Protein AF-A0A7K1B017-F1 (afdb_monomer_lite)

Radius of gyration: 17.47 Å; chains: 1; bounding box: 41×35×46 Å

pLDDT: mean 82.14, std 10.31, range [53.19, 94.06]

Sequence (162 aa):
MKRRLVSIPGLILGAIILTTLIPIWFPLVILIDLCRRQFRLPLLRLLSFAVCWVWLETAGVLGAFLLWLTGQRKNLSRHYALQRWWAARLLGALGKTCGIRVEVVNIESLSSGPVLMFARHASLADSLVSAYVVTTLAQMNPRYVLKRELLADPCLDVVGQR

Secondary structure (DSSP, 8-state):
-TTHHHHHHHHHHHHHHHHHTHHHHHHHHHHHHHHTT-TT-HHHHHHHHHHHHHHHHHHHHHHHHHHHHTTGGG-HHHHHHHHHHHHHHHHHHHHHHH------S-GGGS-SS--------SSHHHHHHHHHIIIIIS---------TTGGGSHHHHHHTT-

Foldseek 3Di:
DVLLVCLLVVLVVQLCVLVVCCVPVVVVLVVVCVVVVNPVSQVNLVSQLVNQLSVLLNVLLVQLVVCVVVVVPVVLVSLLVSLQVSLVSSVVSCCVRVVDDDDDDPLVVLDPDDDDDDDDDDDPVSVSSVSNSQCPVVVHRDADPDDPVNCSRVSCVSRNHD

Structure (mmCIF, N/CA/C/O backbone):
data_AF-A0A7K1B017-F1
#
_entry.id   AF-A0A7K1B017-F1
#
loop_
_atom_site.group_PDB
_atom_site.id
_atom_site.type_symbol
_atom_site.label_atom_id
_atom_site.label_alt_id
_atom_site.label_comp_id
_atom_site.label_asym_id
_atom_site.label_entity_id
_atom_site.label_seq_id
_atom_site.pdbx_PDB_ins_code
_atom_site.Cartn_x
_atom_site.Cartn_y
_atom_site.Cartn_z
_atom_site.occupancy
_atom_site.B_iso_or_equiv
_atom_site.auth_seq_id
_atom_site.auth_comp_id
_atom_site.auth_asym_id
_atom_site.auth_atom_id
_atom_site.pdbx_PDB_model_num
ATOM 1 N N . MET A 1 1 ? 9.234 0.698 19.980 1.00 53.19 1 MET A N 1
ATOM 2 C CA . MET A 1 1 ? 9.805 2.034 19.677 1.00 53.19 1 MET A CA 1
ATOM 3 C C . MET A 1 1 ? 11.008 1.978 18.732 1.00 53.19 1 MET A C 1
ATOM 5 O O . MET A 1 1 ? 10.949 2.663 17.724 1.00 53.19 1 MET A O 1
ATOM 9 N N . LYS A 1 2 ? 12.034 1.133 18.958 1.00 53.72 2 LYS A N 1
ATOM 10 C CA . LYS A 1 2 ? 13.220 1.033 18.068 1.00 53.72 2 LYS A CA 1
ATOM 11 C C . LYS A 1 2 ? 12.904 0.776 16.579 1.00 53.72 2 LYS A C 1
ATOM 13 O O . LYS A 1 2 ? 13.547 1.360 15.725 1.00 53.72 2 LYS A O 1
ATOM 18 N N . ARG A 1 3 ? 11.882 -0.034 16.268 1.00 59.66 3 ARG A N 1
ATOM 19 C CA . ARG A 1 3 ? 11.476 -0.340 14.879 1.00 59.66 3 ARG A CA 1
ATOM 20 C C . ARG A 1 3 ? 10.952 0.888 14.119 1.00 59.66 3 ARG A C 1
ATOM 22 O O . ARG A 1 3 ? 11.424 1.172 13.031 1.00 59.66 3 ARG A O 1
ATOM 29 N N . ARG A 1 4 ? 10.072 1.684 14.739 1.00 61.19 4 ARG A N 1
ATOM 30 C CA . ARG A 1 4 ? 9.496 2.908 14.140 1.00 61.19 4 ARG A CA 1
ATOM 31 C C . ARG A 1 4 ? 10.551 3.967 13.818 1.00 61.19 4 ARG A C 1
ATOM 33 O O . ARG A 1 4 ? 10.434 4.663 12.820 1.00 61.19 4 ARG A O 1
ATOM 40 N N . LEU A 1 5 ? 11.592 4.042 14.645 1.00 58.28 5 LEU A N 1
ATOM 41 C CA . LEU A 1 5 ? 12.729 4.949 14.479 1.00 58.28 5 LEU A CA 1
ATOM 42 C C . LEU A 1 5 ? 13.635 4.598 13.292 1.00 58.28 5 LEU A C 1
ATOM 44 O O . LEU A 1 5 ? 14.404 5.448 12.871 1.00 58.28 5 LEU A O 1
ATOM 48 N N . VAL A 1 6 ? 13.543 3.381 12.750 1.00 61.38 6 VAL A N 1
ATOM 49 C CA . VAL A 1 6 ? 14.329 2.941 11.585 1.00 61.38 6 VAL A CA 1
ATOM 50 C C . VAL A 1 6 ? 13.448 2.855 10.338 1.00 61.38 6 VAL A C 1
ATOM 52 O O . VAL A 1 6 ? 13.842 3.335 9.278 1.00 61.38 6 VAL A O 1
ATOM 55 N N . SER A 1 7 ? 12.226 2.326 10.468 1.00 67.12 7 SER A N 1
ATOM 56 C CA . SER A 1 7 ? 11.295 2.178 9.343 1.00 67.12 7 SER A CA 1
ATOM 57 C C . SER A 1 7 ? 10.835 3.521 8.773 1.00 67.12 7 SER A C 1
ATOM 59 O O . SER A 1 7 ? 10.767 3.665 7.559 1.00 67.12 7 SER A O 1
ATOM 61 N N . ILE A 1 8 ? 10.542 4.519 9.621 1.00 70.31 8 ILE A N 1
ATOM 62 C CA . ILE A 1 8 ? 10.024 5.817 9.153 1.00 70.31 8 ILE A CA 1
ATOM 63 C C . ILE A 1 8 ? 11.103 6.613 8.396 1.00 70.31 8 ILE A C 1
ATOM 65 O O . ILE A 1 8 ? 10.827 7.040 7.274 1.00 70.31 8 ILE A O 1
ATOM 69 N N . PRO A 1 9 ? 12.338 6.783 8.915 1.00 72.75 9 PRO A N 1
ATOM 70 C CA . PRO A 1 9 ? 13.391 7.448 8.150 1.00 72.75 9 PRO A CA 1
ATOM 71 C C . PRO A 1 9 ? 13.785 6.671 6.895 1.00 72.75 9 PRO A C 1
ATOM 73 O O . PRO A 1 9 ? 13.995 7.284 5.854 1.00 72.75 9 PRO A O 1
ATOM 76 N N . GLY A 1 10 ? 13.832 5.334 6.964 1.00 75.00 10 GLY A N 1
ATOM 77 C CA . GLY A 1 10 ? 14.097 4.490 5.798 1.00 75.00 10 GLY A CA 1
ATOM 78 C C . GLY A 1 10 ? 13.051 4.670 4.695 1.00 75.00 10 GLY A C 1
ATOM 79 O O . GLY A 1 10 ? 13.407 4.745 3.522 1.00 75.00 10 GLY A O 1
ATOM 80 N N . LEU A 1 11 ? 11.779 4.822 5.068 1.00 77.50 11 LEU A N 1
ATOM 81 C CA . LEU A 1 11 ? 10.695 5.084 4.128 1.00 77.50 11 LEU A CA 1
ATOM 82 C C . LEU A 1 11 ? 10.829 6.457 3.458 1.00 77.50 11 LEU A C 1
ATOM 84 O O . LEU A 1 11 ? 10.733 6.549 2.238 1.00 77.50 11 LEU A O 1
ATOM 88 N N . ILE A 1 12 ? 11.111 7.507 4.235 1.00 78.19 12 ILE A N 1
ATOM 89 C CA . ILE A 1 12 ? 11.298 8.868 3.707 1.00 78.19 12 ILE A CA 1
ATOM 90 C C . ILE A 1 12 ? 12.537 8.936 2.803 1.00 78.19 12 ILE A C 1
ATOM 92 O O . ILE A 1 12 ? 12.472 9.495 1.710 1.00 78.19 12 ILE A O 1
ATOM 96 N N . LEU A 1 13 ? 13.654 8.329 3.215 1.00 82.19 13 LEU A N 1
ATOM 97 C CA . LEU A 1 13 ? 14.860 8.236 2.388 1.00 82.19 13 LEU A CA 1
ATOM 98 C C . LEU A 1 13 ? 14.590 7.462 1.098 1.00 82.19 13 LEU A C 1
ATOM 100 O O . LEU A 1 13 ? 14.971 7.922 0.025 1.00 82.19 13 LEU A O 1
ATOM 104 N N . GLY A 1 14 ? 13.883 6.333 1.183 1.00 78.62 14 GLY A N 1
ATOM 105 C CA . GLY A 1 14 ? 13.436 5.577 0.017 1.00 78.62 14 GLY A CA 1
ATOM 106 C C . GLY A 1 14 ? 12.565 6.418 -0.919 1.00 78.62 14 GLY A C 1
ATOM 107 O O . GLY A 1 14 ? 12.769 6.375 -2.129 1.00 78.62 14 GLY A O 1
ATOM 108 N N . ALA A 1 15 ? 11.662 7.240 -0.371 1.00 80.94 15 ALA A N 1
ATOM 109 C CA . ALA A 1 15 ? 10.808 8.151 -1.137 1.00 80.94 15 ALA A CA 1
ATOM 110 C C . ALA A 1 15 ? 11.640 9.145 -1.940 1.00 80.94 15 ALA A C 1
ATOM 112 O O . ALA A 1 15 ? 11.439 9.300 -3.145 1.00 80.94 15 ALA A O 1
ATOM 113 N N . ILE A 1 16 ? 12.588 9.793 -1.262 1.00 83.12 16 ILE A N 1
ATOM 114 C CA . ILE A 1 16 ? 13.460 10.808 -1.846 1.00 83.12 16 ILE A CA 1
ATOM 115 C C . ILE A 1 16 ? 14.336 10.164 -2.914 1.00 83.12 16 ILE A C 1
ATOM 117 O O . ILE A 1 16 ? 14.291 10.593 -4.058 1.00 83.12 16 ILE A O 1
ATOM 121 N N . ILE A 1 17 ? 15.056 9.089 -2.587 1.00 85.56 17 ILE A N 1
ATOM 122 C CA . ILE A 1 17 ? 15.958 8.404 -3.521 1.00 85.56 17 ILE A CA 1
ATOM 123 C C . ILE A 1 17 ? 15.196 7.942 -4.765 1.00 85.56 17 ILE A C 1
ATOM 125 O O . ILE A 1 17 ? 15.602 8.246 -5.886 1.00 85.56 17 ILE A O 1
ATOM 129 N N . LEU A 1 18 ? 14.069 7.251 -4.582 1.00 83.94 18 LEU A N 1
ATOM 130 C CA . LEU A 1 18 ? 13.295 6.707 -5.693 1.00 83.94 18 LEU A CA 1
ATOM 131 C C . LEU A 1 18 ? 12.687 7.814 -6.567 1.00 83.94 18 LEU A C 1
ATOM 133 O O . LEU A 1 18 ? 12.622 7.650 -7.784 1.00 83.94 18 LEU A O 1
ATOM 137 N N . THR A 1 19 ? 12.286 8.942 -5.970 1.00 83.69 19 THR A N 1
ATOM 138 C CA . THR A 1 19 ? 11.719 10.091 -6.696 1.00 83.69 19 THR A CA 1
ATOM 139 C C . THR A 1 19 ? 12.804 10.908 -7.405 1.00 83.69 19 THR A C 1
ATOM 141 O O . THR A 1 19 ? 12.663 11.240 -8.579 1.00 83.69 19 THR A O 1
ATOM 144 N N . THR A 1 20 ? 13.922 11.198 -6.742 1.00 86.69 20 THR A N 1
ATOM 145 C CA . THR A 1 20 ? 15.049 11.946 -7.321 1.00 86.69 20 THR A CA 1
ATOM 146 C C . THR A 1 20 ? 15.718 11.174 -8.454 1.00 86.69 20 THR A C 1
ATOM 148 O O . THR A 1 20 ? 16.176 11.780 -9.419 1.00 86.69 20 THR A O 1
ATOM 151 N N . LEU A 1 21 ? 15.737 9.841 -8.380 1.00 87.75 21 LEU A N 1
ATOM 152 C CA . LEU A 1 21 ? 16.285 8.993 -9.436 1.00 87.75 21 LEU A CA 1
ATOM 153 C C . LEU A 1 21 ? 15.314 8.752 -10.600 1.00 87.75 21 LEU A C 1
ATOM 155 O O . LEU A 1 21 ? 15.733 8.106 -11.555 1.00 87.75 21 LEU A O 1
ATOM 159 N N . ILE A 1 22 ? 14.067 9.254 -10.576 1.00 88.00 22 ILE A N 1
ATOM 160 C CA . ILE A 1 22 ? 13.103 9.122 -11.694 1.00 88.00 22 ILE A CA 1
ATOM 161 C C . ILE A 1 22 ? 13.725 9.400 -13.066 1.00 88.00 22 ILE A C 1
ATOM 163 O O . ILE A 1 22 ? 13.635 8.516 -13.919 1.00 88.00 22 ILE A O 1
ATOM 167 N N . PRO A 1 23 ? 14.384 10.549 -13.313 1.00 87.94 23 PRO A N 1
ATOM 168 C CA . PRO A 1 23 ? 14.952 10.839 -14.629 1.00 87.94 23 PRO A CA 1
ATOM 169 C C . PRO A 1 23 ? 16.019 9.828 -15.071 1.00 87.94 23 PRO A C 1
ATOM 171 O O . PRO A 1 23 ? 16.281 9.713 -16.263 1.00 87.94 23 PRO A O 1
ATOM 174 N N . ILE A 1 24 ? 16.614 9.084 -14.134 1.00 88.94 24 ILE A N 1
ATOM 175 C CA . ILE A 1 24 ? 17.660 8.093 -14.400 1.00 88.94 24 ILE A CA 1
ATOM 176 C C . ILE A 1 24 ? 17.060 6.694 -14.557 1.00 88.94 24 ILE A C 1
ATOM 178 O O . ILE A 1 24 ? 17.304 6.026 -15.561 1.00 88.94 24 ILE A O 1
ATOM 182 N N . TRP A 1 25 ? 16.267 6.225 -13.588 1.00 88.81 25 TRP A N 1
ATOM 183 C CA . TRP A 1 25 ? 15.740 4.861 -13.623 1.00 88.81 25 TRP A CA 1
ATOM 184 C C . TRP A 1 25 ? 14.641 4.691 -14.672 1.00 88.81 25 TRP A C 1
ATOM 186 O O . TRP A 1 25 ? 14.539 3.614 -15.250 1.00 88.81 25 TRP A O 1
ATOM 196 N N . PHE A 1 26 ? 13.849 5.725 -14.966 1.00 89.06 26 PHE A N 1
ATOM 197 C CA . PHE A 1 26 ? 12.757 5.646 -15.939 1.00 89.06 26 PHE A CA 1
ATOM 198 C C . PHE A 1 26 ? 13.234 5.236 -17.349 1.00 89.06 26 PHE A C 1
ATOM 200 O O . PHE A 1 26 ? 12.755 4.214 -17.849 1.00 89.06 26 PHE A O 1
ATOM 207 N N . PRO A 1 27 ? 14.202 5.932 -17.989 1.00 90.81 27 PRO A N 1
ATOM 208 C CA . PRO A 1 27 ? 14.714 5.513 -19.295 1.00 90.81 27 PRO A CA 1
ATOM 209 C C . PRO A 1 27 ? 15.479 4.187 -19.223 1.00 90.81 27 PRO A C 1
ATOM 211 O O . PRO A 1 27 ? 15.359 3.357 -20.123 1.00 90.81 27 PRO A O 1
ATOM 214 N N . LEU A 1 28 ? 16.226 3.956 -18.140 1.00 89.69 28 LEU A N 1
ATOM 215 C CA . LEU A 1 28 ? 17.023 2.744 -17.957 1.00 89.69 28 LEU A CA 1
ATOM 216 C C . LEU A 1 28 ? 16.133 1.498 -17.906 1.00 89.69 28 LEU A C 1
ATOM 218 O O . LEU A 1 28 ? 16.425 0.487 -18.538 1.00 89.69 28 LEU A O 1
ATOM 222 N N . VAL A 1 29 ? 15.014 1.575 -17.195 1.00 90.06 29 VAL A N 1
ATOM 223 C CA . VAL A 1 29 ? 14.093 0.452 -17.020 1.00 90.06 29 VAL A CA 1
ATOM 224 C C . VAL A 1 29 ? 13.291 0.181 -18.289 1.00 90.06 29 VAL A C 1
ATOM 226 O O . VAL A 1 29 ? 13.097 -0.981 -18.638 1.00 90.06 29 VAL A O 1
ATOM 229 N N . ILE A 1 30 ? 12.912 1.227 -19.031 1.00 89.44 30 ILE A N 1
ATOM 230 C CA . ILE A 1 30 ? 12.340 1.077 -20.376 1.00 89.44 30 ILE A CA 1
ATOM 231 C C . ILE A 1 30 ? 13.328 0.352 -21.294 1.00 89.44 30 ILE A C 1
ATOM 233 O O . ILE A 1 30 ? 12.940 -0.595 -21.976 1.00 89.44 30 ILE A O 1
ATOM 237 N N . LEU A 1 31 ? 14.606 0.747 -21.281 1.00 90.00 31 LEU A N 1
ATOM 238 C CA . LEU A 1 31 ? 15.643 0.095 -22.079 1.00 90.00 31 LEU A CA 1
ATOM 239 C C . LEU A 1 31 ? 15.789 -1.386 -21.702 1.00 90.00 31 LEU A C 1
ATOM 241 O O . LEU A 1 31 ? 15.819 -2.239 -22.585 1.00 90.00 31 LEU A O 1
ATOM 245 N N . ILE A 1 32 ? 15.826 -1.708 -20.404 1.00 89.31 32 ILE A N 1
ATOM 246 C CA . ILE A 1 32 ? 15.902 -3.097 -19.929 1.00 89.31 32 ILE A CA 1
ATOM 247 C C . ILE A 1 32 ? 14.679 -3.900 -20.380 1.00 89.31 32 ILE A C 1
ATOM 249 O O . ILE A 1 32 ? 14.841 -5.003 -20.906 1.00 89.31 32 ILE A O 1
ATOM 253 N N . ASP A 1 33 ? 13.468 -3.376 -20.188 1.00 88.56 33 ASP A N 1
ATOM 254 C CA . ASP A 1 33 ? 12.236 -4.078 -20.558 1.00 88.56 33 ASP A CA 1
ATOM 255 C C . ASP A 1 33 ? 12.170 -4.326 -22.077 1.00 88.56 33 ASP A C 1
ATOM 257 O O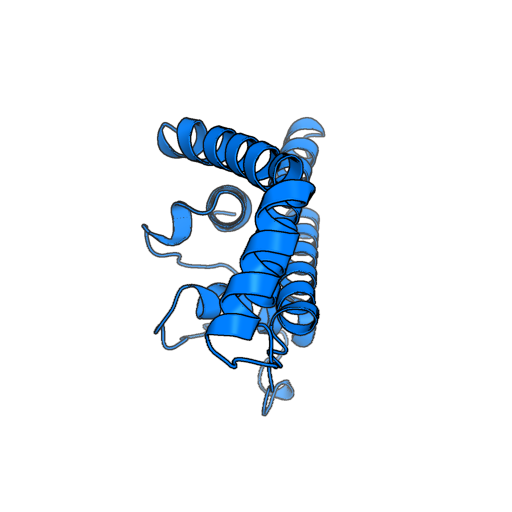 . ASP A 1 33 ? 11.808 -5.426 -22.509 1.00 88.56 33 ASP A O 1
ATOM 261 N N . LEU A 1 34 ? 12.608 -3.358 -22.892 1.00 88.06 34 LEU A N 1
ATOM 262 C CA . LEU A 1 34 ? 12.726 -3.506 -24.346 1.00 88.06 34 LEU A CA 1
ATOM 263 C C . LEU A 1 34 ? 13.790 -4.541 -24.740 1.00 88.06 34 LEU A C 1
ATOM 265 O O . LEU A 1 34 ? 13.508 -5.419 -25.558 1.00 88.06 34 LEU A O 1
ATOM 269 N N . CYS A 1 35 ? 14.977 -4.508 -24.124 1.00 91.00 35 CYS A N 1
ATOM 270 C CA . CYS A 1 35 ? 16.043 -5.491 -24.352 1.00 91.00 35 CYS A CA 1
ATOM 271 C C . CYS A 1 35 ? 15.602 -6.917 -23.992 1.00 91.00 35 CYS A C 1
ATOM 273 O O . CYS A 1 35 ? 15.952 -7.875 -24.681 1.00 91.00 35 CYS A O 1
ATOM 275 N N . ARG A 1 36 ? 14.778 -7.071 -22.948 1.00 88.12 36 ARG A N 1
ATOM 276 C CA . ARG A 1 36 ? 14.185 -8.359 -22.543 1.00 88.12 36 ARG A CA 1
ATOM 277 C C . ARG A 1 36 ? 12.955 -8.746 -23.374 1.00 88.12 36 ARG A C 1
ATOM 279 O O . ARG A 1 36 ? 12.331 -9.765 -23.081 1.00 88.12 36 ARG A O 1
ATOM 286 N N . ARG A 1 37 ? 12.606 -7.956 -24.402 1.00 82.00 37 ARG A N 1
ATOM 287 C CA . ARG A 1 37 ? 11.426 -8.119 -25.273 1.00 82.00 37 ARG A CA 1
ATOM 288 C C . ARG A 1 37 ? 10.106 -8.171 -24.496 1.00 82.00 37 ARG A C 1
ATOM 290 O O . ARG A 1 37 ? 9.134 -8.790 -24.929 1.00 82.00 37 ARG A O 1
ATOM 297 N N . GLN A 1 38 ? 10.054 -7.513 -23.340 1.00 83.31 38 GLN A N 1
ATOM 298 C CA . GLN A 1 38 ? 8.874 -7.459 -22.486 1.00 83.31 38 GLN A CA 1
ATOM 299 C C . GLN A 1 38 ? 8.100 -6.164 -22.735 1.00 83.31 38 GLN A C 1
ATOM 301 O O . GLN A 1 38 ? 8.156 -5.210 -21.966 1.00 83.31 38 GLN A O 1
ATOM 306 N N . PHE A 1 39 ? 7.292 -6.155 -23.798 1.00 78.44 39 PHE A N 1
ATOM 307 C CA . PHE A 1 39 ? 6.471 -5.002 -24.208 1.00 78.44 39 PHE A CA 1
ATOM 308 C C . PHE A 1 39 ? 5.394 -4.585 -23.194 1.00 78.44 39 PHE A C 1
ATOM 310 O O . PHE A 1 39 ? 4.784 -3.528 -23.323 1.00 78.44 39 PHE A O 1
ATOM 317 N N . ARG A 1 40 ? 5.144 -5.409 -22.170 1.00 81.50 40 ARG A N 1
ATOM 318 C CA . ARG A 1 40 ? 4.267 -5.067 -21.042 1.00 81.50 40 ARG A CA 1
ATOM 319 C C . ARG A 1 40 ? 4.961 -4.204 -19.981 1.00 81.50 40 ARG A C 1
ATOM 321 O O . ARG A 1 40 ? 4.310 -3.895 -18.987 1.00 81.50 40 ARG A O 1
ATOM 328 N N . LEU A 1 41 ? 6.235 -3.850 -20.181 1.00 87.75 41 LEU A N 1
ATOM 329 C CA . LEU A 1 41 ? 7.056 -2.990 -19.322 1.00 87.75 41 LEU A CA 1
ATOM 330 C C . LEU A 1 41 ? 6.920 -3.314 -17.816 1.00 87.75 41 LEU A C 1
ATOM 332 O O . LEU A 1 41 ? 6.529 -2.453 -17.023 1.00 87.75 41 LEU A O 1
ATOM 336 N N . PRO A 1 42 ? 7.120 -4.579 -17.399 1.00 86.94 42 PRO A N 1
ATOM 337 C CA . PRO A 1 42 ? 6.803 -4.997 -16.037 1.00 86.94 42 PRO A CA 1
ATOM 338 C C . PRO A 1 42 ? 7.673 -4.313 -14.982 1.00 86.94 42 PRO A C 1
ATOM 340 O O . PRO A 1 42 ? 7.165 -4.020 -13.898 1.00 86.94 42 PRO A O 1
ATOM 343 N N . LEU A 1 43 ? 8.943 -4.018 -15.279 1.00 86.81 43 LEU A N 1
ATOM 344 C CA . LEU A 1 43 ? 9.808 -3.309 -14.338 1.00 86.81 43 LEU A CA 1
ATOM 345 C C . LEU A 1 43 ? 9.380 -1.849 -14.194 1.00 86.81 43 LEU A C 1
ATOM 347 O O . LEU A 1 43 ? 9.348 -1.335 -13.075 1.00 86.81 43 LEU A O 1
ATOM 351 N N . LEU A 1 44 ? 8.985 -1.204 -15.297 1.00 88.06 44 LEU A N 1
ATOM 352 C CA . LEU A 1 44 ? 8.447 0.156 -15.252 1.00 88.06 44 LEU A CA 1
ATOM 353 C C . LEU A 1 44 ? 7.203 0.207 -14.360 1.00 88.06 44 LEU A C 1
ATOM 355 O O . LEU A 1 44 ? 7.114 1.036 -13.459 1.00 88.06 44 LEU A O 1
ATOM 359 N N . ARG A 1 45 ? 6.272 -0.729 -14.565 1.00 90.62 45 ARG A N 1
ATOM 360 C CA . ARG A 1 45 ? 5.031 -0.837 -13.782 1.00 90.62 45 ARG A CA 1
ATOM 361 C C . ARG A 1 45 ? 5.315 -1.063 -12.298 1.00 90.62 45 ARG A C 1
ATOM 363 O O . ARG A 1 45 ? 4.677 -0.429 -11.457 1.00 90.62 45 ARG A O 1
ATOM 370 N N . LEU A 1 46 ? 6.290 -1.916 -11.984 1.00 89.12 46 LEU A N 1
ATOM 371 C CA . LEU A 1 46 ? 6.710 -2.196 -10.613 1.00 89.12 46 LEU A CA 1
ATOM 372 C C . LEU A 1 46 ? 7.331 -0.967 -9.937 1.00 89.12 46 LEU A C 1
ATOM 374 O O . LEU A 1 46 ? 6.969 -0.651 -8.806 1.00 89.12 46 LEU A O 1
ATOM 378 N N . LEU A 1 47 ? 8.231 -0.248 -10.609 1.00 88.94 47 LEU A N 1
ATOM 379 C CA . LEU A 1 47 ? 8.863 0.943 -10.031 1.00 88.94 47 LEU A CA 1
ATOM 380 C C . LEU A 1 47 ? 7.893 2.117 -9.918 1.00 88.94 47 LEU A C 1
ATOM 382 O O . LEU A 1 47 ? 7.887 2.806 -8.899 1.00 88.94 47 LEU A O 1
ATOM 386 N N . SER A 1 48 ? 7.008 2.305 -10.900 1.00 89.50 48 SER A N 1
ATOM 387 C CA . SER A 1 48 ? 5.906 3.263 -10.780 1.00 89.50 48 SER A CA 1
ATOM 388 C C . SER A 1 48 ? 5.010 2.931 -9.586 1.00 89.50 48 SER A C 1
ATOM 390 O O . SER A 1 48 ? 4.640 3.831 -8.833 1.00 89.50 48 SER A O 1
ATOM 392 N N . PHE A 1 49 ? 4.698 1.647 -9.366 1.00 90.88 49 PHE A N 1
ATOM 393 C CA . PHE A 1 49 ? 3.978 1.225 -8.165 1.00 90.88 49 PHE A CA 1
ATOM 394 C C . PHE A 1 49 ? 4.761 1.544 -6.893 1.00 90.88 49 PHE A C 1
ATOM 396 O O . PHE A 1 49 ? 4.175 2.082 -5.959 1.00 90.88 49 PHE A O 1
ATOM 403 N N . ALA A 1 50 ? 6.064 1.257 -6.859 1.00 88.00 50 ALA A N 1
ATOM 404 C CA . ALA A 1 50 ? 6.908 1.515 -5.698 1.00 88.00 50 ALA A CA 1
ATOM 405 C C . ALA A 1 50 ? 6.915 3.004 -5.316 1.00 88.00 50 ALA A C 1
ATOM 407 O O . ALA A 1 50 ? 6.763 3.324 -4.139 1.00 88.00 50 ALA A O 1
ATOM 408 N N . VAL A 1 51 ? 6.986 3.919 -6.293 1.00 89.00 51 VAL A N 1
ATOM 409 C CA . VAL A 1 51 ? 6.861 5.368 -6.040 1.00 89.00 51 VAL A CA 1
ATOM 410 C C . VAL A 1 51 ? 5.510 5.692 -5.406 1.00 89.00 51 VAL A C 1
ATOM 412 O O . VAL A 1 51 ? 5.460 6.355 -4.369 1.00 89.00 51 VAL A O 1
ATOM 415 N N . CYS A 1 52 ? 4.409 5.206 -5.989 1.00 89.94 52 CYS A N 1
ATOM 416 C CA . CYS A 1 52 ? 3.077 5.431 -5.428 1.00 89.94 52 CYS A CA 1
ATOM 417 C C . CYS A 1 52 ? 2.945 4.857 -4.011 1.00 89.94 52 CYS A C 1
ATOM 419 O O . CYS A 1 52 ? 2.390 5.524 -3.139 1.00 89.94 52 CYS A O 1
ATOM 421 N N . TRP A 1 53 ? 3.455 3.646 -3.782 1.00 88.62 53 TRP A N 1
ATOM 422 C CA . TRP A 1 53 ? 3.416 2.958 -2.495 1.00 88.62 53 TRP A CA 1
ATOM 423 C C . TRP A 1 53 ? 4.136 3.771 -1.419 1.00 88.62 53 TRP A C 1
ATOM 425 O O . TRP A 1 53 ? 3.524 4.093 -0.404 1.00 88.62 53 TRP A O 1
ATOM 435 N N . VAL A 1 54 ? 5.375 4.207 -1.670 1.00 86.31 54 VAL A N 1
ATOM 436 C CA . VAL A 1 54 ? 6.144 4.976 -0.682 1.00 86.31 54 VAL A CA 1
ATOM 437 C C . VAL A 1 54 ? 5.465 6.308 -0.327 1.00 86.31 54 VAL A C 1
ATOM 439 O O . VAL A 1 54 ? 5.413 6.695 0.844 1.00 86.31 54 VAL A O 1
ATOM 442 N N . TRP A 1 55 ? 4.912 7.024 -1.309 1.00 87.50 55 TRP A N 1
ATOM 443 C CA . TRP A 1 55 ? 4.216 8.286 -1.038 1.00 87.50 55 TRP A CA 1
ATOM 444 C C . TRP A 1 55 ? 2.890 8.082 -0.294 1.00 87.50 55 TRP A C 1
ATOM 446 O O . TRP A 1 55 ? 2.564 8.872 0.594 1.00 87.50 55 TRP A O 1
ATOM 456 N N . LEU A 1 56 ? 2.146 7.016 -0.603 1.00 89.56 56 LEU A N 1
ATOM 457 C CA . LEU A 1 56 ? 0.919 6.663 0.118 1.00 89.56 56 LEU A CA 1
ATOM 458 C C . LEU A 1 56 ? 1.201 6.242 1.560 1.00 89.56 56 LEU A C 1
ATOM 460 O O . LEU A 1 56 ? 0.480 6.666 2.465 1.00 89.56 56 LEU A O 1
ATOM 464 N N . GLU A 1 57 ? 2.270 5.483 1.779 1.00 85.50 57 GLU A N 1
ATOM 465 C CA . GLU A 1 57 ? 2.776 5.163 3.112 1.00 85.50 57 GLU A CA 1
ATOM 466 C C . GLU A 1 57 ? 3.132 6.428 3.895 1.00 85.50 57 GLU A C 1
ATOM 468 O O . GLU A 1 57 ? 2.681 6.631 5.022 1.00 85.50 57 GLU A O 1
ATOM 473 N N . THR A 1 58 ? 3.884 7.337 3.272 1.00 84.38 58 THR A N 1
ATOM 474 C CA . THR A 1 58 ? 4.276 8.606 3.899 1.00 84.38 58 THR A CA 1
ATOM 475 C C . THR A 1 58 ? 3.042 9.416 4.305 1.00 84.38 58 THR A C 1
ATOM 477 O O . THR A 1 58 ? 2.955 9.907 5.431 1.00 84.38 58 THR A O 1
ATOM 480 N N . ALA A 1 59 ? 2.052 9.517 3.416 1.00 87.44 59 ALA A N 1
ATOM 481 C CA . ALA A 1 59 ? 0.803 10.222 3.680 1.00 87.44 59 ALA A CA 1
ATOM 482 C C . ALA A 1 59 ? -0.033 9.560 4.791 1.00 87.44 59 ALA A C 1
ATOM 484 O O . ALA A 1 59 ? -0.604 10.265 5.624 1.00 87.44 59 ALA A O 1
ATOM 485 N N . GLY A 1 60 ? -0.080 8.225 4.848 1.00 85.62 60 GLY A N 1
ATOM 486 C CA . GLY A 1 60 ? -0.757 7.490 5.918 1.00 85.62 60 GLY A CA 1
ATOM 487 C C . GLY A 1 60 ? -0.104 7.716 7.286 1.00 85.62 60 GLY A C 1
ATOM 488 O O . GLY A 1 60 ? -0.798 8.028 8.259 1.00 85.62 60 GLY A O 1
ATOM 489 N N . VAL A 1 61 ? 1.230 7.667 7.353 1.00 84.38 61 VAL A N 1
ATOM 490 C CA . VAL A 1 61 ? 1.994 7.967 8.577 1.00 84.38 61 VAL A CA 1
ATOM 491 C C . VAL A 1 61 ? 1.784 9.418 9.017 1.00 84.38 61 VAL A C 1
ATOM 493 O O . VAL A 1 61 ? 1.515 9.664 10.197 1.00 84.38 61 VAL A O 1
ATOM 496 N N . LEU A 1 62 ? 1.841 10.376 8.086 1.00 85.06 62 LEU A N 1
ATOM 497 C CA . LEU A 1 62 ? 1.558 11.787 8.365 1.00 85.06 62 LEU A CA 1
ATOM 498 C C . LEU A 1 62 ? 0.124 11.988 8.871 1.00 85.06 62 LEU A C 1
ATOM 500 O O . LEU A 1 62 ? -0.082 12.680 9.866 1.00 85.06 62 LEU A O 1
ATOM 504 N N . GLY A 1 63 ? -0.865 11.345 8.249 1.00 84.56 63 GLY A N 1
ATOM 505 C CA . GLY A 1 63 ? -2.258 11.388 8.696 1.00 84.56 63 GLY A CA 1
ATOM 506 C C . GLY A 1 63 ? -2.425 10.862 10.123 1.00 84.56 63 GLY A C 1
ATOM 507 O O . GLY A 1 63 ? -3.071 11.502 10.956 1.00 84.56 63 GLY A O 1
ATOM 508 N N . ALA A 1 64 ? -1.782 9.740 10.450 1.00 83.44 64 ALA A N 1
ATOM 509 C CA . ALA A 1 64 ? -1.802 9.189 11.801 1.00 83.44 64 ALA A CA 1
ATOM 510 C C . ALA A 1 64 ? -1.086 10.098 12.820 1.00 83.44 64 ALA A C 1
ATOM 512 O O . ALA A 1 64 ? -1.544 10.232 13.960 1.00 83.44 64 ALA A O 1
ATOM 513 N N . PHE A 1 65 ? 0.003 10.754 12.412 1.00 82.56 65 PHE A N 1
ATOM 514 C CA . PHE A 1 65 ? 0.706 11.745 13.226 1.00 82.56 65 PHE A CA 1
ATOM 515 C C . PHE A 1 65 ? -0.159 12.986 13.498 1.00 82.56 65 PHE A C 1
ATOM 517 O O . PHE A 1 65 ? -0.250 13.426 14.642 1.00 82.56 65 PHE A O 1
ATOM 524 N N . LEU A 1 66 ? -0.877 13.499 12.496 1.00 84.19 66 LEU A N 1
ATOM 525 C CA . LEU A 1 66 ? -1.810 14.620 12.659 1.00 84.19 66 LEU A CA 1
ATOM 526 C C . LEU A 1 66 ? -2.986 14.269 13.584 1.00 84.19 66 LEU A C 1
ATOM 528 O O . LEU A 1 66 ? -3.390 15.081 14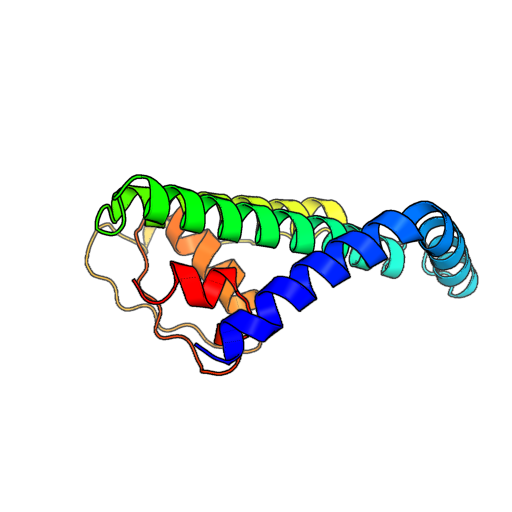.420 1.00 84.19 66 LEU A O 1
ATOM 532 N N . LEU A 1 67 ? -3.519 13.046 13.496 1.00 84.38 67 LEU A N 1
ATOM 533 C CA . LEU A 1 67 ? -4.548 12.565 14.429 1.00 84.38 67 LEU A CA 1
ATOM 534 C C . LEU A 1 67 ? -4.030 12.472 15.869 1.00 84.38 67 LEU A C 1
ATOM 536 O O . LEU A 1 67 ? -4.786 12.703 16.814 1.00 84.38 67 LEU A O 1
ATOM 540 N N . TRP A 1 68 ? -2.750 12.144 16.049 1.00 81.00 68 TRP A N 1
ATOM 541 C CA . TRP A 1 68 ? -2.107 12.174 17.359 1.00 81.00 68 TRP A CA 1
ATOM 542 C C . TRP A 1 68 ? -1.924 13.610 17.868 1.00 81.00 68 TRP A C 1
ATOM 544 O O . TRP A 1 68 ? -2.312 13.890 19.002 1.00 81.00 68 TRP A O 1
ATOM 554 N N . LEU A 1 69 ? -1.423 14.519 17.024 1.00 83.25 69 LEU A N 1
ATOM 555 C CA . LEU A 1 69 ? -1.166 15.920 17.375 1.00 83.25 69 LEU A CA 1
ATOM 556 C C . LEU A 1 69 ? -2.449 16.675 17.750 1.00 83.25 69 LEU A C 1
ATOM 558 O O . LEU A 1 69 ? -2.470 17.439 18.706 1.00 83.25 69 LEU A O 1
ATOM 562 N N . THR A 1 70 ? -3.545 16.412 17.038 1.00 85.38 70 THR A N 1
ATOM 563 C CA . THR A 1 70 ? -4.861 17.021 17.304 1.00 85.38 70 THR A CA 1
ATOM 564 C C . THR A 1 70 ? -5.583 16.424 18.521 1.00 85.38 70 THR A C 1
ATOM 566 O O . THR A 1 70 ? -6.751 16.730 18.752 1.00 85.38 70 THR A O 1
ATOM 569 N N . GLY A 1 71 ? -4.936 15.538 19.290 1.00 80.31 71 GLY A N 1
ATOM 570 C CA . GLY A 1 71 ? -5.521 14.900 20.476 1.00 80.31 71 GLY A CA 1
ATOM 571 C C . GLY A 1 71 ? -6.564 13.819 20.162 1.00 80.31 71 GLY A C 1
ATOM 572 O O . GLY A 1 71 ? -7.147 13.220 21.064 1.00 80.31 71 GLY A O 1
ATOM 573 N N . GLN A 1 72 ? -6.771 13.483 18.888 1.00 80.06 72 GLN A N 1
ATOM 574 C CA . GLN A 1 72 ? -7.820 12.564 18.432 1.00 80.06 72 GLN A CA 1
ATOM 575 C C . GLN A 1 72 ? -7.389 11.103 18.439 1.00 80.06 72 GLN A C 1
ATOM 577 O O . GLN A 1 72 ? -7.947 10.258 17.739 1.00 80.06 72 GLN A O 1
ATOM 582 N N . ARG A 1 73 ? -6.420 10.779 19.296 1.00 71.12 73 ARG A N 1
ATOM 583 C CA . ARG A 1 73 ? -5.840 9.444 19.444 1.00 71.12 73 ARG A CA 1
ATOM 584 C C . ARG A 1 73 ? -6.894 8.360 19.708 1.00 71.12 73 ARG A C 1
ATOM 586 O O . ARG A 1 73 ? -6.725 7.236 19.244 1.00 71.12 73 ARG A O 1
ATOM 593 N N . LYS A 1 74 ? -7.962 8.701 20.439 1.00 75.00 74 LYS A N 1
ATOM 594 C CA . LYS A 1 74 ? -9.070 7.794 20.795 1.00 75.00 74 LYS A CA 1
ATOM 595 C C . LYS A 1 74 ? -10.206 7.766 19.764 1.00 75.00 74 LYS A C 1
ATOM 597 O O . LYS A 1 74 ? -11.121 6.963 19.900 1.00 75.00 74 LYS A O 1
ATOM 602 N N . ASN A 1 75 ? -10.174 8.628 18.746 1.00 82.56 75 ASN A N 1
ATOM 603 C CA . ASN A 1 75 ? -11.231 8.701 17.742 1.00 82.56 75 ASN A CA 1
ATOM 604 C C . ASN A 1 75 ? -11.068 7.567 16.717 1.00 82.56 75 ASN A C 1
ATOM 606 O O . ASN A 1 75 ? -10.406 7.730 15.687 1.00 82.56 75 ASN A O 1
ATOM 610 N N . LEU A 1 76 ? -11.646 6.406 17.030 1.00 81.31 76 LEU A N 1
ATOM 611 C CA . LEU A 1 76 ? -11.563 5.195 16.210 1.00 81.31 76 LEU A CA 1
ATOM 612 C C . LEU A 1 76 ? -12.091 5.421 14.789 1.00 81.31 76 LEU A C 1
ATOM 614 O O . LEU A 1 76 ? -11.456 4.994 13.831 1.00 81.31 76 LEU A O 1
ATOM 618 N N . SER A 1 77 ? -13.181 6.176 14.630 1.00 85.12 77 SER A N 1
ATOM 619 C CA . SER A 1 77 ? -13.790 6.446 13.322 1.00 85.12 77 SER A CA 1
ATOM 620 C C . SER A 1 77 ? -12.817 7.103 12.342 1.00 85.12 77 SER A C 1
ATOM 622 O O . SER A 1 77 ? -12.785 6.742 11.168 1.00 85.12 77 SER A O 1
ATOM 624 N N . ARG A 1 78 ? -11.968 8.027 12.814 1.00 85.06 78 ARG A N 1
ATOM 625 C CA . ARG A 1 78 ? -10.955 8.674 11.961 1.00 85.06 78 ARG A CA 1
ATOM 626 C C . ARG A 1 78 ? -9.794 7.750 11.606 1.00 85.06 78 ARG A C 1
ATOM 628 O O . ARG A 1 78 ? -9.269 7.847 10.502 1.00 85.06 78 ARG A O 1
ATOM 635 N N . HIS A 1 79 ? -9.417 6.848 12.508 1.00 83.81 79 HIS A N 1
ATOM 636 C CA . HIS A 1 79 ? -8.382 5.852 12.227 1.00 83.81 79 HIS A CA 1
ATOM 637 C C . HIS A 1 79 ? -8.876 4.835 11.194 1.00 83.81 79 HIS A C 1
ATOM 639 O O . HIS A 1 79 ? -8.164 4.560 10.232 1.00 83.81 79 HIS A O 1
ATOM 645 N N . TYR A 1 80 ? -10.124 4.373 11.314 1.00 86.00 80 TYR A N 1
ATOM 646 C CA . TYR A 1 80 ? -10.742 3.516 10.301 1.00 86.00 80 TYR A CA 1
ATOM 647 C C . TYR A 1 80 ? -10.918 4.231 8.959 1.00 86.00 80 TYR A C 1
ATOM 649 O O . TYR A 1 80 ? -10.659 3.632 7.918 1.00 86.00 80 TYR A O 1
ATOM 657 N N . ALA A 1 81 ? -11.279 5.518 8.957 1.00 88.94 81 ALA A N 1
ATOM 658 C CA . ALA A 1 81 ? -11.344 6.309 7.728 1.00 88.94 81 ALA A CA 1
ATOM 659 C C . ALA A 1 81 ? -9.971 6.431 7.044 1.00 88.94 81 ALA A C 1
ATOM 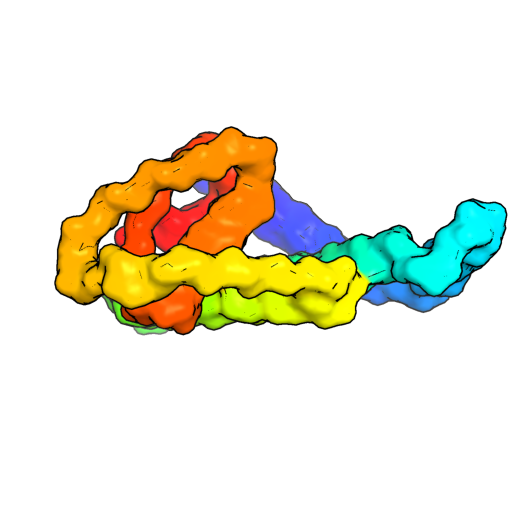661 O O . ALA A 1 81 ? -9.877 6.251 5.830 1.00 88.94 81 ALA A O 1
ATOM 662 N N . LEU A 1 82 ? -8.906 6.676 7.816 1.00 88.12 82 LEU A N 1
ATOM 663 C CA . LEU A 1 82 ? -7.534 6.715 7.304 1.00 88.12 82 LEU A CA 1
ATOM 664 C C . LEU A 1 82 ? -7.108 5.355 6.739 1.00 88.12 82 LEU A C 1
ATOM 666 O O . LEU A 1 82 ? -6.553 5.295 5.645 1.00 88.12 82 LEU A O 1
ATOM 670 N N . GLN A 1 83 ? -7.415 4.267 7.445 1.00 87.06 83 GLN A N 1
ATOM 671 C CA . GLN A 1 83 ? -7.113 2.909 6.998 1.00 87.06 83 GLN A CA 1
ATOM 672 C C . GLN A 1 83 ? -7.850 2.551 5.702 1.00 87.06 83 GLN A C 1
ATOM 674 O O . GLN A 1 83 ? -7.245 2.019 4.773 1.00 87.06 83 GLN A O 1
ATOM 679 N N . ARG A 1 84 ? -9.145 2.879 5.622 1.00 90.06 84 ARG A N 1
ATOM 680 C CA . ARG A 1 84 ? -9.971 2.702 4.421 1.00 90.06 84 ARG A CA 1
ATOM 681 C C . ARG A 1 84 ? -9.403 3.493 3.250 1.00 90.06 84 ARG A C 1
ATOM 683 O O . ARG A 1 84 ? -9.257 2.954 2.156 1.00 90.06 84 ARG A O 1
ATOM 690 N N . TRP A 1 85 ? -9.057 4.759 3.482 1.00 92.38 85 TRP A N 1
ATOM 691 C CA . TRP A 1 85 ? -8.438 5.612 2.471 1.00 92.38 85 TRP A CA 1
ATOM 692 C C . TRP A 1 85 ? -7.122 5.011 1.968 1.00 92.38 85 TRP A C 1
ATOM 694 O O . TRP A 1 85 ? -6.953 4.852 0.759 1.00 92.38 85 TRP A O 1
ATOM 704 N N . TRP A 1 86 ? -6.233 4.621 2.884 1.00 90.75 86 TRP A N 1
ATOM 705 C CA . TRP A 1 86 ? -4.932 4.041 2.558 1.00 90.75 86 TRP A CA 1
ATOM 706 C C . TRP A 1 86 ? -5.088 2.756 1.736 1.00 90.75 86 TRP A C 1
ATOM 708 O O . TRP A 1 86 ? -4.556 2.678 0.629 1.00 90.75 86 TRP A O 1
ATOM 718 N N . ALA A 1 87 ? -5.909 1.804 2.194 1.00 90.38 87 ALA A N 1
ATOM 719 C CA . ALA A 1 87 ? -6.119 0.533 1.499 1.00 90.38 87 ALA A CA 1
ATOM 720 C C . ALA A 1 87 ? -6.722 0.738 0.097 1.00 90.38 87 ALA A C 1
ATOM 722 O O . ALA A 1 87 ? -6.245 0.160 -0.883 1.00 90.38 87 ALA A O 1
ATOM 723 N N . ALA A 1 88 ? -7.729 1.611 -0.025 1.00 91.88 88 ALA A N 1
ATOM 724 C CA . ALA A 1 88 ? -8.358 1.926 -1.306 1.00 91.88 88 ALA A CA 1
ATOM 725 C C . ALA A 1 88 ? -7.395 2.604 -2.289 1.00 91.88 88 ALA A C 1
ATOM 727 O O . ALA A 1 88 ? -7.417 2.303 -3.486 1.00 91.88 88 ALA A O 1
ATOM 728 N N . ARG A 1 89 ? -6.558 3.535 -1.817 1.00 94.06 89 ARG A N 1
ATOM 729 C CA . ARG A 1 89 ? -5.567 4.204 -2.671 1.00 94.06 89 ARG A CA 1
ATOM 730 C C . ARG A 1 89 ? -4.446 3.259 -3.082 1.00 94.06 89 ARG A C 1
ATOM 732 O O . ARG A 1 89 ? -4.056 3.295 -4.246 1.00 94.06 89 ARG A O 1
ATOM 739 N N . LEU A 1 90 ? -3.975 2.404 -2.178 1.00 91.31 90 LEU A N 1
ATOM 740 C CA . LEU A 1 90 ? -2.879 1.482 -2.456 1.00 91.31 90 LEU A CA 1
ATOM 741 C C . LEU A 1 90 ? -3.289 0.397 -3.452 1.00 91.31 90 LEU A C 1
ATOM 743 O O . LEU A 1 90 ? -2.583 0.168 -4.435 1.00 91.31 90 LEU A O 1
ATOM 747 N N . LEU A 1 91 ? -4.471 -0.199 -3.271 1.00 92.31 91 LEU A N 1
ATOM 748 C CA . LEU A 1 91 ? -4.997 -1.165 -4.234 1.00 92.31 91 LEU A CA 1
ATOM 749 C C . LEU A 1 91 ? -5.344 -0.497 -5.575 1.00 92.31 91 LEU A C 1
ATOM 751 O O . LEU A 1 91 ? -5.079 -1.056 -6.636 1.00 92.31 91 LEU A O 1
ATOM 755 N N . GLY A 1 92 ? -5.868 0.733 -5.546 1.00 92.38 92 GLY A N 1
ATOM 756 C CA . GLY A 1 92 ? -6.094 1.524 -6.756 1.00 92.38 92 GLY A CA 1
ATOM 757 C C . GLY A 1 92 ? -4.800 1.840 -7.515 1.00 92.38 92 GLY A C 1
ATOM 758 O O . GLY A 1 92 ? -4.780 1.764 -8.743 1.00 92.38 92 GLY A O 1
ATOM 759 N N . ALA A 1 93 ? -3.713 2.159 -6.805 1.00 92.50 93 ALA A N 1
ATOM 760 C CA . ALA A 1 93 ? -2.394 2.351 -7.398 1.00 92.50 93 ALA A CA 1
ATOM 761 C C . ALA A 1 93 ? -1.897 1.048 -8.032 1.00 92.50 93 ALA A C 1
ATOM 763 O O . ALA A 1 93 ? -1.551 1.061 -9.207 1.00 92.50 93 ALA A O 1
ATOM 764 N N . LEU A 1 94 ? -1.977 -0.073 -7.308 1.00 91.50 94 LEU A N 1
ATOM 765 C CA . LEU A 1 94 ? -1.608 -1.402 -7.801 1.00 91.50 94 LEU A CA 1
ATOM 766 C C . LEU A 1 94 ? -2.389 -1.793 -9.069 1.00 91.50 94 LEU A C 1
ATOM 768 O O . LEU A 1 94 ? -1.820 -2.346 -10.012 1.00 91.50 94 LEU A O 1
ATOM 772 N N . GLY A 1 95 ? -3.680 -1.464 -9.131 1.00 91.56 95 GLY A N 1
ATOM 773 C CA . GLY A 1 95 ? -4.497 -1.687 -10.321 1.00 91.56 95 GLY A CA 1
ATOM 774 C C . GLY A 1 95 ? -4.098 -0.809 -11.504 1.00 91.56 95 GLY A C 1
ATOM 775 O O . GLY A 1 95 ? -4.022 -1.299 -12.629 1.00 91.56 95 GLY A O 1
ATOM 776 N N . LYS A 1 96 ? -3.781 0.470 -11.273 1.00 91.50 96 LYS A N 1
ATOM 777 C CA . LYS A 1 96 ? -3.350 1.393 -12.338 1.00 91.50 96 LYS A CA 1
ATOM 778 C C . LYS A 1 96 ? -1.957 1.071 -12.869 1.00 91.50 96 LYS A C 1
ATOM 780 O O . LYS A 1 96 ? -1.749 1.101 -14.078 1.00 91.50 96 LYS A O 1
ATOM 785 N N . THR A 1 97 ? -1.012 0.769 -11.986 1.00 91.06 97 THR A N 1
ATOM 786 C CA . THR A 1 97 ? 0.382 0.528 -12.363 1.00 91.06 97 THR A CA 1
ATOM 787 C C . THR A 1 97 ? 0.571 -0.905 -12.829 1.00 91.06 97 THR A C 1
ATOM 789 O O . THR A 1 97 ? 0.979 -1.114 -13.964 1.00 91.06 97 THR A O 1
ATOM 792 N N . CYS A 1 98 ? 0.200 -1.900 -12.024 1.00 88.69 98 CYS A N 1
ATOM 793 C CA . CYS A 1 98 ? 0.463 -3.316 -12.291 1.00 88.69 98 CYS A CA 1
ATOM 794 C C . CYS A 1 98 ? -0.692 -4.032 -13.008 1.00 88.69 98 CYS A C 1
ATOM 796 O O . CYS A 1 98 ? -0.508 -5.141 -13.503 1.00 88.69 98 CYS A O 1
ATOM 798 N N . GLY A 1 99 ? -1.866 -3.403 -13.141 1.00 88.19 99 GLY A N 1
ATOM 799 C CA . GLY A 1 99 ? -3.020 -4.004 -13.826 1.00 88.19 99 GLY A CA 1
ATOM 800 C C . GLY A 1 99 ? -3.728 -5.084 -13.014 1.00 88.19 99 GLY A C 1
ATOM 801 O O . GLY A 1 99 ? -4.490 -5.859 -13.584 1.00 88.19 99 GLY A O 1
ATOM 802 N N . ILE A 1 100 ? -3.463 -5.155 -11.709 1.00 88.75 100 ILE A N 1
ATOM 803 C CA . ILE A 1 100 ? -4.080 -6.134 -10.816 1.00 88.75 100 ILE A CA 1
ATOM 804 C C . ILE A 1 100 ? -5.516 -5.700 -10.524 1.00 88.75 100 ILE A C 1
ATOM 806 O O . ILE A 1 100 ? -5.768 -4.562 -10.129 1.00 88.75 100 ILE A O 1
ATOM 810 N N . ARG A 1 101 ? -6.466 -6.616 -10.707 1.00 87.94 101 ARG A N 1
ATOM 811 C CA . ARG A 1 101 ? -7.869 -6.418 -10.341 1.00 87.94 101 ARG A CA 1
ATOM 812 C C . ARG A 1 101 ? -8.244 -7.440 -9.286 1.00 87.94 101 ARG A C 1
ATOM 814 O O . ARG A 1 101 ? -7.917 -8.613 -9.423 1.00 87.94 101 ARG A O 1
ATOM 821 N N . VAL A 1 102 ? -8.905 -6.969 -8.238 1.00 89.88 102 VAL A N 1
ATOM 822 C CA . VAL A 1 102 ? -9.464 -7.834 -7.204 1.00 89.88 102 VAL A CA 1
ATOM 823 C C . VAL A 1 102 ? -10.909 -8.099 -7.578 1.00 89.88 102 VAL A C 1
ATOM 825 O O . VAL A 1 102 ? -11.708 -7.169 -7.668 1.00 89.88 102 VAL A O 1
ATOM 828 N N . GLU A 1 103 ? -11.215 -9.364 -7.816 1.00 91.69 103 GLU A N 1
ATOM 829 C CA . GLU A 1 103 ? -12.578 -9.848 -7.966 1.00 91.69 103 GLU A CA 1
ATOM 830 C C . GLU A 1 103 ? -13.048 -10.386 -6.617 1.00 91.69 103 GLU A C 1
ATOM 832 O O . GLU A 1 103 ? -12.316 -11.105 -5.933 1.00 91.69 103 GLU A O 1
ATOM 837 N N . VAL A 1 104 ? -14.252 -9.991 -6.215 1.00 90.69 104 VAL A N 1
ATOM 838 C CA . VAL A 1 104 ? -14.846 -10.402 -4.946 1.00 90.69 104 VAL A CA 1
ATOM 839 C C . VAL A 1 104 ? -16.157 -11.090 -5.246 1.00 90.69 104 VAL A C 1
ATOM 841 O O . VAL A 1 104 ? -17.030 -10.519 -5.891 1.00 90.69 104 VAL A O 1
ATOM 844 N N . VAL A 1 105 ? -16.274 -12.316 -4.755 1.00 92.50 105 VAL A N 1
ATOM 845 C CA . VAL A 1 105 ? -17.459 -13.152 -4.908 1.00 92.50 105 VAL A CA 1
ATOM 846 C C . VAL A 1 105 ? -18.171 -13.216 -3.559 1.00 92.50 105 VAL A C 1
ATOM 848 O O . VAL A 1 105 ? -17.514 -13.359 -2.528 1.00 92.50 105 VAL A O 1
ATOM 851 N N . ASN A 1 106 ? -19.502 -13.114 -3.570 1.00 90.69 106 ASN A N 1
ATOM 852 C CA . ASN A 1 106 ? -20.370 -13.169 -2.390 1.00 90.69 106 ASN A CA 1
ATOM 853 C C . ASN A 1 106 ? -20.060 -12.104 -1.322 1.00 90.69 106 ASN A C 1
ATOM 855 O O . ASN A 1 106 ? -19.963 -12.418 -0.133 1.00 90.69 106 ASN A O 1
ATOM 859 N N . ILE A 1 107 ? -19.889 -10.838 -1.716 1.00 88.19 107 ILE A N 1
ATOM 860 C CA . ILE A 1 107 ? -19.603 -9.748 -0.763 1.00 88.19 107 ILE A CA 1
ATOM 861 C C . ILE A 1 107 ? -20.739 -9.552 0.248 1.00 88.19 107 ILE A C 1
ATOM 863 O O . ILE A 1 107 ? -20.487 -9.215 1.400 1.00 88.19 107 ILE A O 1
ATOM 867 N N . GLU A 1 108 ? -21.974 -9.837 -0.152 1.00 86.56 108 GLU A N 1
ATOM 868 C CA . GLU A 1 108 ? -23.178 -9.801 0.677 1.00 86.56 108 GLU A CA 1
ATOM 869 C C . GLU A 1 108 ? -23.135 -10.755 1.882 1.00 86.56 108 GLU A C 1
ATOM 871 O O . GLU A 1 108 ? -23.852 -10.541 2.857 1.00 86.56 108 GLU A O 1
ATOM 876 N N . SER A 1 109 ? -22.261 -11.770 1.860 1.00 86.00 109 SER A N 1
ATOM 877 C CA . SER A 1 109 ? -22.016 -12.638 3.021 1.00 86.00 109 SER A CA 1
ATOM 878 C C . SER A 1 109 ? -21.333 -11.909 4.185 1.00 86.00 109 SER A C 1
ATOM 880 O O . SER A 1 109 ? -21.447 -12.335 5.336 1.00 86.00 109 SER A O 1
ATOM 882 N N . LEU A 1 110 ? -20.645 -10.795 3.912 1.00 83.94 110 LEU A N 1
ATOM 883 C CA . LEU A 1 110 ? -20.071 -9.920 4.931 1.00 83.94 110 LEU A CA 1
ATOM 884 C C . LEU A 1 110 ? -21.165 -8.980 5.449 1.00 83.94 110 LEU A C 1
ATOM 886 O O . LEU A 1 110 ? -21.280 -7.827 5.036 1.00 83.94 110 LEU A O 1
ATOM 890 N N . SER A 1 111 ? -21.989 -9.499 6.357 1.00 76.94 111 SER A N 1
ATOM 891 C CA . SER A 1 111 ? -23.061 -8.738 6.998 1.00 76.94 111 SER A CA 1
ATOM 892 C C . SER A 1 111 ? -22.549 -7.831 8.120 1.00 76.94 111 SER A C 1
ATOM 894 O O . SER A 1 111 ? -21.538 -8.106 8.772 1.00 76.94 111 SER A O 1
ATOM 896 N N . SER A 1 112 ? -23.310 -6.781 8.417 1.00 70.94 112 SER A N 1
ATOM 897 C CA . SER A 1 112 ? -23.085 -5.903 9.564 1.00 70.94 112 SER A CA 1
ATOM 898 C C . SER A 1 112 ? -23.163 -6.677 10.890 1.00 70.94 112 SER A C 1
ATOM 900 O O . SER A 1 112 ? -24.207 -7.199 11.266 1.00 70.94 112 SER A O 1
ATOM 902 N N . GLY A 1 113 ? -22.046 -6.738 11.621 1.00 79.75 113 GLY A N 1
ATOM 903 C CA . GLY A 1 113 ? -21.953 -7.412 12.919 1.00 79.75 113 GLY A CA 1
ATOM 904 C C . GLY A 1 113 ? -20.516 -7.798 13.291 1.00 79.75 113 GLY A C 1
ATOM 905 O O . GLY A 1 113 ? -19.591 -7.568 12.507 1.00 79.75 113 GLY A O 1
ATOM 906 N N . PRO A 1 114 ? -20.291 -8.357 14.493 1.00 83.62 114 PRO A N 1
ATOM 907 C CA . PRO A 1 114 ? -18.995 -8.913 14.864 1.00 83.62 114 PRO A CA 1
ATOM 908 C C . PRO A 1 114 ? -18.718 -10.178 14.041 1.00 83.62 114 PRO A C 1
ATOM 910 O O . PRO A 1 114 ? -19.369 -11.203 14.222 1.00 83.62 114 PRO A O 1
ATOM 913 N N . VAL A 1 115 ? -17.738 -10.102 13.141 1.00 87.06 115 VAL A N 1
ATOM 914 C CA . VAL A 1 115 ? -17.331 -11.209 12.265 1.00 87.06 115 VAL A CA 1
ATOM 915 C C . VAL A 1 115 ? -15.883 -11.581 12.563 1.00 87.06 115 VAL A C 1
ATOM 917 O O . VAL A 1 115 ? -15.009 -10.715 12.633 1.00 87.06 115 VAL A O 1
ATOM 920 N N . LEU A 1 116 ? -15.620 -12.880 12.711 1.00 87.94 116 LEU A N 1
ATOM 921 C CA . LEU A 1 116 ? -14.265 -13.425 12.727 1.00 87.94 116 LEU A CA 1
ATOM 922 C C . LEU A 1 116 ? -13.913 -13.909 11.321 1.00 87.94 116 LEU A C 1
ATOM 924 O O . LEU A 1 116 ? -14.478 -14.883 10.830 1.00 87.94 116 LEU A O 1
ATOM 928 N N . MET A 1 117 ? -12.982 -13.211 10.673 1.00 85.31 117 MET A N 1
ATOM 929 C CA . MET A 1 117 ? -12.513 -13.546 9.331 1.00 85.31 117 MET A CA 1
ATOM 930 C C . MET A 1 117 ? -11.202 -14.327 9.413 1.00 85.31 117 MET A C 1
ATOM 932 O O . MET A 1 117 ? -10.185 -13.807 9.872 1.00 85.31 117 MET A O 1
ATOM 936 N N . PHE A 1 118 ? -11.210 -15.558 8.907 1.00 86.75 118 PHE A N 1
ATOM 937 C CA . PHE A 1 118 ? -10.010 -16.378 8.768 1.00 86.75 118 PHE A CA 1
ATOM 938 C C . PHE A 1 118 ? -9.541 -16.342 7.317 1.00 86.75 118 PHE A C 1
ATOM 940 O O . PHE A 1 118 ? -10.119 -16.985 6.445 1.00 86.75 118 PHE A O 1
ATOM 947 N N . ALA A 1 119 ? -8.496 -15.561 7.049 1.00 82.25 119 ALA A N 1
ATOM 948 C CA . ALA A 1 119 ? -7.894 -15.479 5.726 1.00 82.25 119 ALA A CA 1
ATOM 949 C C . ALA A 1 119 ? -6.721 -16.459 5.609 1.00 82.25 119 ALA A C 1
ATOM 951 O O . ALA A 1 119 ? -5.845 -16.508 6.477 1.00 82.25 119 ALA A O 1
ATOM 952 N N . ARG A 1 120 ? -6.663 -17.203 4.499 1.00 84.50 120 ARG A N 1
ATOM 953 C CA . ARG A 1 120 ? -5.434 -17.900 4.108 1.00 84.50 120 ARG A CA 1
ATOM 954 C C . ARG A 1 120 ? -4.368 -16.845 3.810 1.00 84.50 120 ARG A C 1
ATOM 956 O O . ARG A 1 120 ? -4.629 -15.916 3.055 1.00 84.50 120 ARG A O 1
ATOM 963 N N . HIS A 1 121 ? -3.184 -17.006 4.392 1.00 80.94 121 HIS A N 1
ATOM 964 C CA . HIS A 1 121 ? -2.072 -16.080 4.202 1.00 80.94 121 HIS A CA 1
ATOM 965 C C . HIS A 1 121 ? -0.961 -16.747 3.388 1.00 80.94 121 HIS A C 1
ATOM 967 O O . HIS A 1 121 ? -0.295 -17.666 3.867 1.00 80.94 121 HIS A O 1
ATOM 973 N N . ALA A 1 122 ? -0.797 -16.297 2.154 1.00 82.38 122 ALA A N 1
ATOM 974 C CA . ALA A 1 122 ? 0.265 -16.643 1.224 1.00 82.38 122 ALA A CA 1
ATOM 975 C C . ALA A 1 122 ? 1.270 -15.493 1.041 1.00 82.38 122 ALA A C 1
ATOM 977 O O . ALA A 1 122 ? 2.439 -15.756 0.762 1.00 82.38 122 ALA A O 1
ATOM 978 N N . SER A 1 123 ? 0.846 -14.232 1.188 1.00 80.75 123 SER A N 1
ATOM 979 C CA . SER A 1 123 ? 1.691 -13.071 0.892 1.00 80.75 123 SER A CA 1
ATOM 980 C C . SER A 1 123 ? 1.327 -11.811 1.684 1.00 80.75 123 SER A C 1
ATOM 982 O O . SER A 1 123 ? 0.225 -11.670 2.210 1.00 80.75 123 SER A O 1
ATOM 984 N N . LEU A 1 124 ? 2.240 -10.832 1.692 1.00 74.88 124 LEU A N 1
ATOM 985 C CA . LEU A 1 124 ? 1.976 -9.496 2.244 1.00 74.88 124 LEU A CA 1
ATOM 986 C C . LEU A 1 124 ? 0.791 -8.798 1.554 1.00 74.88 124 LEU A C 1
ATOM 988 O O . LEU A 1 124 ? 0.072 -8.035 2.199 1.00 74.88 124 LEU A O 1
ATOM 992 N N . ALA A 1 125 ? 0.558 -9.077 0.266 1.00 81.12 125 ALA A N 1
ATOM 993 C CA . ALA A 1 125 ? -0.549 -8.489 -0.482 1.00 81.12 125 ALA A CA 1
ATOM 994 C C . ALA A 1 125 ? -1.918 -8.917 0.071 1.00 81.12 125 ALA A C 1
ATOM 996 O O . ALA A 1 125 ? -2.879 -8.157 -0.036 1.00 81.12 125 ALA A O 1
ATOM 997 N N . ASP A 1 126 ? -2.011 -10.071 0.734 1.00 84.38 126 ASP A N 1
ATOM 998 C CA . ASP A 1 126 ? -3.270 -10.576 1.292 1.00 84.38 126 ASP A CA 1
ATOM 999 C C . ASP A 1 126 ? -3.792 -9.665 2.411 1.00 84.38 126 ASP A C 1
ATOM 1001 O O . ASP A 1 126 ? -5.000 -9.470 2.562 1.00 84.38 126 ASP A O 1
ATOM 1005 N N . SER A 1 127 ? -2.883 -9.051 3.176 1.00 82.75 127 SER A N 1
ATOM 1006 C CA . SER A 1 127 ? -3.231 -8.060 4.200 1.00 82.75 127 SER A CA 1
ATOM 1007 C C . SER A 1 127 ? -3.852 -6.813 3.570 1.00 82.75 127 SER A C 1
ATOM 1009 O O . SER A 1 127 ? -4.833 -6.284 4.086 1.00 82.75 127 SER A O 1
ATOM 1011 N N . LEU A 1 128 ? -3.335 -6.372 2.419 1.00 86.56 128 LEU A N 1
ATOM 1012 C CA . LEU A 1 128 ? -3.901 -5.246 1.677 1.00 86.56 128 LEU A CA 1
ATOM 1013 C C . LEU A 1 128 ? -5.254 -5.603 1.054 1.00 86.56 128 LEU A C 1
ATOM 1015 O O . LEU A 1 128 ? -6.200 -4.827 1.172 1.00 86.56 128 LEU A O 1
ATOM 1019 N N . VAL A 1 129 ? -5.364 -6.765 0.406 1.00 89.81 129 VAL A N 1
ATOM 1020 C CA . VAL A 1 129 ? -6.617 -7.205 -0.225 1.00 89.81 129 VAL A CA 1
ATOM 1021 C C . VAL A 1 129 ? -7.706 -7.372 0.830 1.00 89.81 129 VAL A C 1
ATOM 1023 O O . VAL A 1 129 ? -8.791 -6.820 0.671 1.00 89.81 129 VAL A O 1
ATOM 1026 N N . SER A 1 130 ? -7.416 -8.041 1.948 1.00 89.00 130 SER A N 1
ATOM 1027 C CA . SER A 1 130 ? -8.376 -8.167 3.051 1.00 89.00 130 SER A CA 1
ATOM 1028 C C . SER A 1 130 ? -8.746 -6.807 3.653 1.00 89.00 130 SER A C 1
ATOM 1030 O O . SER A 1 130 ? -9.927 -6.558 3.889 1.00 89.00 130 SER A O 1
ATOM 1032 N N . ALA A 1 131 ? -7.786 -5.890 3.833 1.00 88.56 131 ALA A N 1
ATOM 1033 C CA . ALA A 1 131 ? -8.067 -4.521 4.270 1.00 88.56 131 ALA A CA 1
ATOM 1034 C C . ALA A 1 131 ? -8.979 -3.783 3.301 1.00 88.56 131 ALA A C 1
ATOM 1036 O O . ALA A 1 131 ? -9.948 -3.165 3.736 1.00 88.56 131 ALA A O 1
ATOM 1037 N N . TYR A 1 132 ? -8.728 -3.876 2.000 1.00 91.19 132 TYR A N 1
ATOM 1038 C CA . TYR A 1 132 ? -9.575 -3.259 0.991 1.00 91.19 132 TYR A CA 1
ATOM 1039 C C . TYR A 1 132 ? -10.989 -3.845 0.990 1.00 91.19 132 TYR A C 1
ATOM 1041 O O . TYR A 1 132 ? -11.953 -3.087 1.062 1.00 91.19 132 TYR A O 1
ATOM 1049 N N . VAL A 1 133 ? -11.129 -5.171 0.964 1.00 91.06 133 VAL A N 1
ATOM 1050 C CA . VAL A 1 133 ? -12.444 -5.823 0.921 1.00 91.06 133 VAL A CA 1
ATOM 1051 C C . VAL A 1 133 ? -13.254 -5.472 2.167 1.00 91.06 133 VAL A C 1
ATOM 1053 O O . VAL A 1 133 ? -14.375 -4.984 2.048 1.00 91.06 133 VAL A O 1
ATOM 1056 N N . VAL A 1 134 ? -12.675 -5.620 3.361 1.00 90.31 134 VAL A N 1
ATOM 1057 C CA . VAL A 1 134 ? -13.403 -5.390 4.617 1.00 90.31 134 VAL A CA 1
ATOM 1058 C C . VAL A 1 134 ? -13.698 -3.906 4.837 1.00 90.31 134 VAL A C 1
ATOM 1060 O O . VAL A 1 134 ? -14.813 -3.545 5.210 1.00 90.31 134 VAL A O 1
ATOM 1063 N N . THR A 1 135 ? -12.731 -3.018 4.585 1.00 90.00 135 THR A N 1
ATOM 1064 C CA . THR A 1 135 ? -12.942 -1.583 4.831 1.00 90.00 135 THR A CA 1
ATOM 1065 C C . THR A 1 135 ? -13.710 -0.900 3.716 1.00 90.00 135 THR A C 1
ATOM 1067 O O . THR A 1 135 ? -14.569 -0.081 4.008 1.00 90.00 135 THR A O 1
ATOM 1070 N N . THR A 1 136 ? -13.389 -1.166 2.452 1.00 90.19 136 THR A N 1
ATOM 1071 C CA . THR A 1 136 ? -13.853 -0.362 1.313 1.00 90.19 136 THR A CA 1
ATOM 1072 C C . THR A 1 136 ? -15.078 -0.972 0.651 1.00 90.19 136 THR A C 1
ATOM 1074 O O . THR A 1 136 ? -15.980 -0.225 0.284 1.00 90.19 136 THR A O 1
ATOM 1077 N N . LEU A 1 137 ? -15.149 -2.299 0.527 1.00 90.06 137 LEU A N 1
ATOM 1078 C CA . LEU A 1 137 ? -16.313 -2.951 -0.081 1.00 90.06 137 LEU A CA 1
ATOM 1079 C C . LEU A 1 137 ? -17.392 -3.256 0.961 1.00 90.06 137 LEU A C 1
ATOM 1081 O O . LEU A 1 137 ? -18.521 -2.812 0.803 1.00 90.06 137 LEU A O 1
ATOM 1085 N N . ALA A 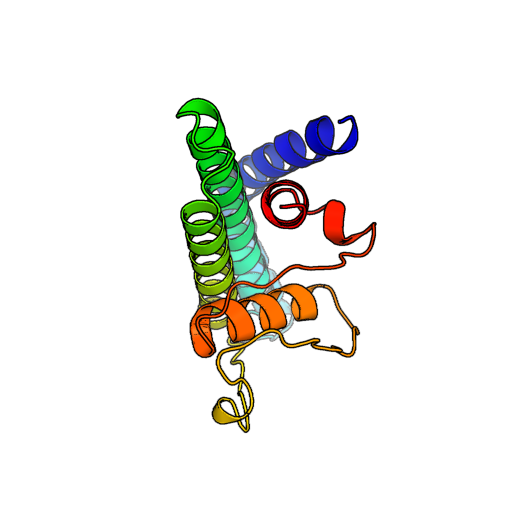1 138 ? -17.033 -3.917 2.065 1.00 88.94 138 ALA A N 1
ATOM 1086 C CA . ALA A 1 138 ? -17.978 -4.245 3.136 1.00 88.94 138 ALA A CA 1
ATOM 1087 C C . ALA A 1 138 ? -18.265 -3.067 4.091 1.00 88.94 138 ALA A C 1
ATOM 1089 O O . ALA A 1 138 ? -19.146 -3.159 4.939 1.00 88.94 138 ALA A O 1
ATOM 1090 N N . GLN A 1 139 ? -17.524 -1.953 3.986 1.00 88.75 139 GLN A N 1
ATOM 1091 C CA . GLN A 1 139 ? -17.669 -0.768 4.852 1.00 88.75 139 GLN A CA 1
ATOM 1092 C C . GLN A 1 139 ? -17.560 -1.066 6.361 1.00 88.75 139 GLN A C 1
ATOM 1094 O O . GLN A 1 139 ? -18.029 -0.289 7.195 1.00 88.75 139 GLN A O 1
ATOM 1099 N N . MET A 1 140 ? -16.862 -2.142 6.725 1.00 89.06 140 MET A N 1
ATOM 1100 C CA . MET A 1 140 ? -16.643 -2.562 8.106 1.00 89.06 140 MET A CA 1
ATOM 1101 C C . MET A 1 140 ? -15.347 -1.974 8.682 1.00 89.06 140 MET A C 1
ATOM 1103 O O . MET A 1 140 ? -14.509 -1.407 7.974 1.00 89.06 140 MET A O 1
ATOM 1107 N N . ASN A 1 141 ? -15.186 -2.130 9.996 1.00 88.00 141 ASN A N 1
ATOM 1108 C CA . ASN A 1 141 ? -14.050 -1.636 10.767 1.00 88.00 141 ASN A CA 1
ATOM 1109 C C . ASN A 1 141 ? -13.224 -2.828 11.289 1.00 88.00 141 ASN A C 1
ATOM 1111 O O . ASN A 1 141 ? -13.545 -3.369 12.350 1.00 88.00 141 ASN A O 1
ATOM 1115 N N . PRO A 1 142 ? -12.204 -3.292 10.547 1.00 83.88 142 PRO A N 1
ATOM 1116 C CA . PRO A 1 142 ? -11.457 -4.491 10.907 1.00 83.88 142 PRO A CA 1
ATOM 1117 C C . PRO A 1 142 ? -10.522 -4.246 12.091 1.00 83.88 142 PRO A C 1
ATOM 1119 O O . PRO A 1 142 ? -9.928 -3.178 12.226 1.00 83.88 142 PRO A O 1
ATOM 1122 N N . ARG A 1 143 ? -10.314 -5.286 12.899 1.00 81.94 143 ARG A N 1
ATOM 1123 C CA . ARG A 1 143 ? -9.217 -5.362 13.870 1.00 81.94 143 ARG A CA 1
ATOM 1124 C C . ARG A 1 143 ? -8.318 -6.524 13.483 1.00 81.94 143 ARG A C 1
ATOM 1126 O O . ARG A 1 143 ? -8.778 -7.662 13.436 1.00 81.94 143 ARG A O 1
ATOM 1133 N N . TYR A 1 144 ? -7.058 -6.234 13.174 1.00 76.81 144 TYR A N 1
ATOM 1134 C CA . TYR A 1 144 ? -6.128 -7.239 12.673 1.00 76.81 144 TYR A CA 1
ATOM 1135 C C . TYR A 1 144 ? -5.287 -7.845 13.787 1.00 76.81 144 TYR A C 1
ATOM 1137 O O . TYR A 1 144 ? -4.688 -7.141 14.597 1.00 76.81 144 TYR A O 1
ATOM 1145 N N . VAL A 1 145 ? -5.150 -9.167 13.747 1.00 75.56 145 VAL A N 1
ATOM 1146 C CA . VAL A 1 145 ? -4.056 -9.860 14.426 1.00 75.56 145 VAL A CA 1
ATOM 1147 C C . VAL A 1 145 ? -2.916 -9.982 13.419 1.00 75.56 145 VAL A C 1
ATOM 1149 O O . VAL A 1 145 ? -2.874 -10.903 12.607 1.00 75.56 145 VAL A O 1
ATOM 1152 N N . LEU A 1 146 ? -2.024 -8.990 13.412 1.00 68.31 146 LEU A N 1
ATOM 1153 C CA . LEU A 1 146 ? -0.903 -8.933 12.473 1.00 68.31 146 LEU A CA 1
ATOM 1154 C C . LEU A 1 146 ? 0.279 -9.772 12.966 1.00 68.31 146 LEU A C 1
ATOM 1156 O O . LEU A 1 146 ? 0.670 -9.707 14.134 1.00 68.31 146 LEU A O 1
ATOM 1160 N N . LYS A 1 147 ? 0.904 -10.514 12.045 1.00 65.31 147 LYS A N 1
ATOM 1161 C CA . LYS A 1 147 ? 2.205 -11.146 12.297 1.00 65.31 147 LYS A CA 1
ATOM 1162 C C . LYS A 1 147 ? 3.292 -10.089 12.494 1.00 65.31 147 LYS A C 1
ATOM 1164 O O . LYS A 1 147 ? 3.225 -8.982 11.962 1.00 65.31 147 LYS A O 1
ATOM 1169 N N . ARG A 1 148 ? 4.338 -10.454 13.239 1.00 62.19 148 ARG A N 1
ATOM 1170 C CA . ARG A 1 148 ? 5.443 -9.547 13.591 1.00 62.19 148 ARG A CA 1
ATOM 1171 C C . ARG A 1 148 ? 6.219 -9.015 12.384 1.00 62.19 148 ARG A C 1
ATOM 1173 O O . ARG A 1 148 ? 6.827 -7.954 12.536 1.00 62.19 148 ARG A O 1
ATOM 1180 N N . GLU A 1 149 ? 6.225 -9.714 11.244 1.00 59.94 149 GLU A N 1
ATOM 1181 C CA . GLU A 1 149 ? 6.884 -9.232 10.020 1.00 59.94 149 GLU A CA 1
ATOM 1182 C C . GLU A 1 149 ? 6.106 -8.088 9.351 1.00 59.94 149 GLU A C 1
ATOM 1184 O O . GLU A 1 149 ? 6.715 -7.142 8.866 1.00 59.94 149 GLU A O 1
ATOM 118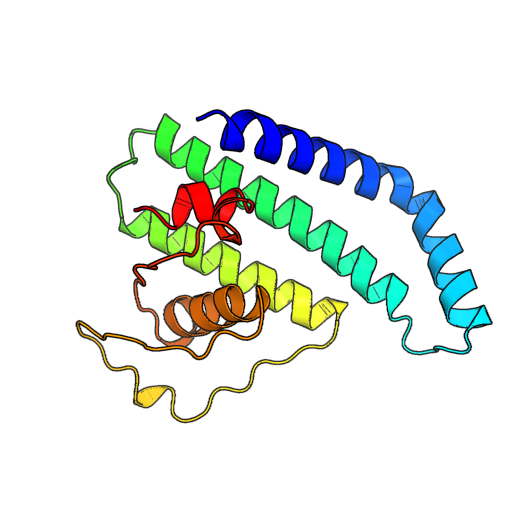9 N N . LEU A 1 150 ? 4.769 -8.114 9.403 1.00 58.81 150 LEU A N 1
ATOM 1190 C CA . LEU A 1 150 ? 3.904 -7.061 8.847 1.00 58.81 150 LEU A CA 1
ATOM 1191 C C . LEU A 1 150 ? 4.020 -5.733 9.612 1.00 58.81 150 LEU A C 1
ATOM 1193 O O . LEU A 1 150 ? 3.724 -4.682 9.063 1.00 58.81 150 LEU A O 1
ATOM 1197 N N . LEU A 1 151 ? 4.513 -5.764 10.854 1.00 60.00 151 LEU A N 1
ATOM 1198 C CA . LEU A 1 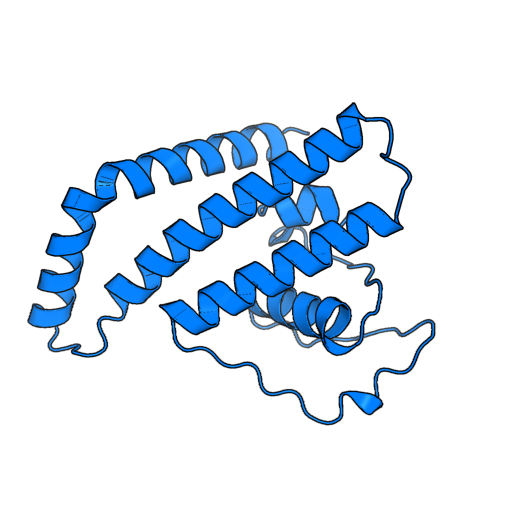151 ? 4.831 -4.563 11.637 1.00 60.00 151 LEU A CA 1
ATOM 1199 C C . LEU A 1 151 ? 6.105 -3.842 11.159 1.00 60.00 151 LEU A C 1
ATOM 1201 O O . LEU A 1 151 ? 6.497 -2.841 11.758 1.00 60.00 151 LEU A O 1
ATOM 1205 N N . ALA A 1 152 ? 6.804 -4.368 10.148 1.00 57.03 152 ALA A N 1
ATOM 1206 C CA . ALA A 1 152 ? 7.874 -3.630 9.483 1.00 57.03 152 ALA A CA 1
ATOM 1207 C C . ALA A 1 152 ? 7.320 -2.472 8.634 1.00 57.03 152 ALA A C 1
ATOM 1209 O O . ALA A 1 152 ? 8.012 -1.464 8.473 1.00 57.03 152 ALA A O 1
ATOM 1210 N N . ASP A 1 153 ? 6.082 -2.610 8.148 1.00 59.81 153 ASP A N 1
ATOM 1211 C CA . ASP A 1 153 ? 5.351 -1.576 7.426 1.00 59.81 153 ASP A CA 1
ATOM 1212 C C . ASP A 1 153 ? 4.817 -0.524 8.424 1.00 59.81 153 ASP A C 1
ATOM 1214 O O . ASP A 1 153 ? 4.090 -0.863 9.370 1.00 59.81 153 ASP A O 1
ATOM 1218 N N . PRO A 1 154 ? 5.216 0.751 8.279 1.00 59.88 154 PRO A N 1
ATOM 1219 C CA . PRO A 1 154 ? 4.915 1.775 9.265 1.00 59.88 154 PRO A CA 1
ATOM 1220 C C . PRO A 1 154 ? 3.429 2.154 9.308 1.00 59.88 154 PRO A C 1
ATOM 1222 O O . PRO A 1 154 ? 2.943 2.449 10.406 1.00 59.88 154 PRO A O 1
ATOM 1225 N N . CYS A 1 155 ? 2.680 2.108 8.198 1.00 65.94 155 CYS A N 1
ATOM 1226 C CA . CYS A 1 155 ? 1.232 2.329 8.254 1.00 65.94 155 CYS A CA 1
ATOM 1227 C C . CYS A 1 155 ? 0.529 1.196 9.003 1.00 65.94 155 CYS A C 1
ATOM 1229 O O . CYS A 1 155 ? -0.314 1.463 9.868 1.00 65.94 155 CYS A O 1
ATOM 1231 N N . LEU A 1 156 ? 0.918 -0.058 8.754 1.00 60.75 156 LEU A N 1
ATOM 1232 C CA . LEU A 1 156 ? 0.345 -1.210 9.459 1.00 60.75 156 LEU A CA 1
ATOM 1233 C C . LEU A 1 156 ? 0.716 -1.241 10.952 1.00 60.75 156 LEU A C 1
ATOM 1235 O O . LEU A 1 156 ? -0.129 -1.592 11.775 1.00 60.75 156 LEU A O 1
ATOM 1239 N N . ASP A 1 157 ? 1.923 -0.821 11.342 1.00 59.09 157 ASP A N 1
ATOM 1240 C CA . ASP A 1 157 ? 2.321 -0.734 12.759 1.00 59.09 157 ASP A CA 1
ATOM 1241 C C . ASP A 1 157 ? 1.601 0.409 13.502 1.00 59.09 157 ASP A C 1
ATOM 1243 O O . ASP A 1 157 ? 1.202 0.268 14.663 1.00 59.09 157 ASP A O 1
ATOM 1247 N N . VAL A 1 158 ? 1.412 1.563 12.856 1.00 61.25 158 VAL A N 1
ATOM 1248 C CA . VAL A 1 158 ? 0.788 2.731 13.498 1.00 61.25 158 VAL A CA 1
ATOM 1249 C C . VAL A 1 158 ? -0.735 2.605 13.572 1.00 61.25 158 VAL A C 1
ATOM 1251 O O . VAL A 1 158 ? -1.319 2.986 14.596 1.00 61.25 158 VAL A O 1
ATOM 1254 N N . VAL A 1 159 ? -1.366 2.086 12.517 1.00 60.50 159 VAL A N 1
ATOM 1255 C CA . VAL A 1 159 ? -2.829 2.024 12.382 1.00 60.50 159 VAL A CA 1
ATOM 1256 C C . VAL A 1 159 ? -3.384 0.656 12.790 1.00 60.50 159 VAL A C 1
ATOM 1258 O O . VAL A 1 159 ? -4.421 0.607 13.440 1.00 60.50 159 VAL A O 1
ATOM 1261 N N . GLY A 1 160 ? -2.681 -0.443 12.502 1.00 55.91 160 GLY A N 1
ATOM 1262 C CA . GLY A 1 160 ? -3.183 -1.809 12.708 1.00 55.91 160 GLY A CA 1
ATOM 1263 C C . GLY A 1 160 ? -3.214 -2.309 14.159 1.00 55.91 160 GLY A C 1
ATOM 1264 O O . GLY A 1 160 ? -3.791 -3.361 14.413 1.00 55.91 160 GLY A O 1
ATOM 1265 N N . GLN A 1 161 ? -2.618 -1.585 15.114 1.00 58.47 161 GLN A N 1
ATOM 1266 C CA . GLN A 1 161 ? -2.604 -1.943 16.546 1.00 58.47 161 GLN A CA 1
ATOM 1267 C C . GLN A 1 161 ? -3.677 -1.219 17.388 1.00 58.47 161 GLN A C 1
ATOM 1269 O O . GLN A 1 161 ? -3.568 -1.198 18.616 1.00 58.47 161 GLN A O 1
ATOM 1274 N N . ARG A 1 162 ? -4.670 -0.570 16.767 1.00 57.44 162 ARG A N 1
ATOM 1275 C CA . ARG A 1 162 ? -5.729 0.184 17.466 1.00 57.44 162 ARG A CA 1
ATOM 1276 C C . ARG A 1 162 ? -7.115 -0.379 17.183 1.00 57.44 162 ARG A C 1
ATOM 1278 O O . ARG A 1 162 ? -7.942 -0.329 18.119 1.00 57.44 162 ARG A O 1
#